Protein AF-A0A0D5LT72-F1 (afdb_monomer_lite)

Radius of gyration: 33.73 Å; chains: 1; bounding box: 56×40×97 Å

pLDDT: mean 81.68, std 14.75, range [47.44, 96.94]

Organism: Martelella endophytica (NCBI:txid1486262)

Sequence (125 aa):
MLRPLDLILILVMVATATVTYTIKYSAEATLDEVRKLDDQIALEENNIDLLKADEALLTQPARLGRLASHYSLELGLQPAEPEQIATLDQLPPIAPPPAVEDLPPLVAGEAPDGTDIVITGSVTP

Structure (mmCIF, N/CA/C/O backbone):
data_AF-A0A0D5LT72-F1
#
_entry.id   AF-A0A0D5LT72-F1
#
loop_
_atom_site.group_PDB
_atom_site.id
_atom_site.type_symbol
_atom_site.label_atom_id
_atom_site.label_alt_id
_atom_site.label_comp_id
_atom_site.label_asym_id
_atom_site.label_entity_id
_atom_site.label_seq_id
_atom_site.pdbx_PDB_ins_code
_atom_site.Cartn_x
_atom_site.Cartn_y
_atom_site.Cartn_z
_atom_site.occupancy
_atom_site.B_iso_or_equiv
_atom_site.auth_seq_id
_atom_site.auth_comp_id
_atom_site.auth_asym_id
_atom_site.auth_atom_id
_atom_site.pdbx_PDB_model_num
ATOM 1 N N . MET A 1 1 ? 31.826 -5.888 -58.057 1.00 58.31 1 MET A N 1
ATOM 2 C CA . MET A 1 1 ? 31.298 -6.540 -56.837 1.00 58.31 1 MET A CA 1
ATOM 3 C C . MET A 1 1 ? 31.913 -5.837 -55.633 1.00 58.31 1 MET A C 1
ATOM 5 O O . MET A 1 1 ? 33.114 -5.965 -55.429 1.00 58.31 1 MET A O 1
ATOM 9 N N . LEU A 1 2 ? 31.143 -5.021 -54.907 1.00 69.31 2 LEU A N 1
ATOM 10 C CA . LEU A 1 2 ? 31.635 -4.155 -53.824 1.00 69.31 2 LEU A CA 1
ATOM 11 C C . LEU A 1 2 ? 31.665 -4.910 -52.482 1.00 69.31 2 LEU A C 1
ATOM 13 O O . LEU A 1 2 ? 30.977 -4.551 -51.536 1.00 69.31 2 LEU A O 1
ATOM 17 N N . ARG A 1 3 ? 32.525 -5.935 -52.401 1.00 84.00 3 ARG A N 1
ATOM 18 C CA . ARG A 1 3 ? 32.771 -6.767 -51.204 1.00 84.00 3 ARG A CA 1
ATOM 19 C C . ARG A 1 3 ? 32.865 -5.992 -49.866 1.00 84.00 3 ARG A C 1
ATOM 21 O O . ARG A 1 3 ? 32.324 -6.498 -48.887 1.00 84.00 3 ARG A O 1
ATOM 28 N N . PRO A 1 4 ? 33.514 -4.807 -49.769 1.00 89.38 4 PRO A N 1
ATOM 29 C CA . PRO A 1 4 ? 33.566 -4.071 -48.500 1.00 89.38 4 PRO A CA 1
ATOM 30 C C . PRO A 1 4 ? 32.225 -3.442 -48.093 1.00 89.38 4 PRO A C 1
ATOM 32 O O . PRO A 1 4 ? 31.959 -3.312 -46.904 1.00 89.38 4 PRO A O 1
ATOM 35 N N . LEU A 1 5 ? 31.368 -3.077 -49.053 1.00 92.06 5 LEU A N 1
ATOM 36 C CA . LEU A 1 5 ? 30.049 -2.502 -48.772 1.00 92.06 5 LEU A CA 1
ATOM 37 C C . LEU A 1 5 ? 29.109 -3.561 -48.185 1.00 92.06 5 LEU A C 1
ATOM 39 O O . LEU A 1 5 ? 28.413 -3.280 -47.212 1.00 92.06 5 LEU A O 1
ATOM 43 N N . ASP A 1 6 ? 29.145 -4.783 -48.721 1.00 90.56 6 ASP A N 1
ATOM 44 C CA . ASP A 1 6 ? 28.349 -5.905 -48.208 1.00 90.56 6 ASP A CA 1
ATOM 45 C C . ASP A 1 6 ? 28.712 -6.227 -46.747 1.00 90.56 6 ASP A C 1
ATOM 47 O O . ASP A 1 6 ? 27.832 -6.453 -45.918 1.00 90.56 6 ASP A O 1
ATOM 51 N N . LEU A 1 7 ? 30.006 -6.173 -46.401 1.00 93.00 7 LEU A N 1
ATOM 52 C CA . LEU A 1 7 ? 30.482 -6.360 -45.026 1.00 93.00 7 LEU A CA 1
ATOM 53 C C . LEU A 1 7 ? 29.923 -5.285 -44.078 1.00 93.00 7 LEU A C 1
ATOM 55 O O . LEU A 1 7 ? 29.470 -5.604 -42.980 1.00 93.00 7 LEU A O 1
ATOM 59 N N . ILE A 1 8 ? 29.934 -4.018 -44.507 1.00 94.88 8 ILE A N 1
ATOM 60 C CA . ILE A 1 8 ? 29.390 -2.903 -43.721 1.00 94.88 8 ILE A CA 1
ATOM 61 C C . ILE A 1 8 ? 27.883 -3.081 -43.522 1.00 94.88 8 ILE A C 1
ATOM 63 O O . ILE A 1 8 ? 27.400 -2.914 -42.405 1.00 94.88 8 ILE A O 1
ATOM 67 N N . LEU A 1 9 ? 27.142 -3.462 -44.566 1.00 94.31 9 LEU A N 1
ATOM 68 C CA . LEU A 1 9 ? 25.699 -3.700 -44.470 1.00 94.31 9 LEU A CA 1
ATOM 69 C C . LEU A 1 9 ? 25.359 -4.810 -43.473 1.00 94.31 9 LEU A C 1
ATOM 71 O O . LEU A 1 9 ? 24.442 -4.644 -42.670 1.00 94.31 9 LEU A O 1
ATOM 75 N N . ILE A 1 10 ? 26.114 -5.911 -43.483 1.00 94.81 10 ILE A N 1
ATOM 76 C CA . ILE A 1 10 ? 25.938 -6.998 -42.511 1.00 94.81 10 ILE A CA 1
ATOM 77 C C . ILE A 1 10 ? 26.223 -6.496 -41.092 1.00 94.81 10 ILE A C 1
ATOM 79 O O . ILE A 1 10 ? 25.455 -6.784 -40.177 1.00 94.81 10 ILE A O 1
ATOM 83 N N . LEU A 1 11 ? 27.286 -5.711 -40.900 1.00 96.12 11 LEU A N 1
ATOM 84 C CA . LEU A 1 11 ? 27.618 -5.151 -39.589 1.00 96.12 11 LEU A CA 1
ATOM 85 C C . LEU A 1 11 ? 26.501 -4.233 -39.079 1.00 96.12 11 LEU A C 1
ATOM 87 O O . LEU A 1 11 ? 26.077 -4.369 -37.934 1.00 96.12 11 LEU A O 1
ATOM 91 N N . VAL A 1 12 ? 25.980 -3.351 -39.936 1.00 96.94 12 VAL A N 1
ATOM 92 C CA . VAL A 1 12 ? 24.853 -2.468 -39.602 1.00 96.94 12 VAL A CA 1
ATOM 93 C C . VAL A 1 12 ? 23.613 -3.284 -39.241 1.00 96.94 12 VAL A C 1
ATOM 95 O O . VAL A 1 12 ? 23.007 -3.026 -38.206 1.00 96.94 12 VAL A O 1
ATOM 98 N N . MET A 1 13 ? 23.273 -4.309 -40.028 1.00 96.81 13 MET A N 1
ATOM 99 C CA . MET A 1 13 ? 22.149 -5.204 -39.736 1.00 96.81 13 MET A CA 1
ATOM 100 C C . MET A 1 13 ? 22.288 -5.859 -38.354 1.00 96.81 13 MET A C 1
ATOM 102 O O . MET A 1 13 ? 21.341 -5.840 -37.565 1.00 96.81 13 MET A O 1
ATOM 106 N N . VAL A 1 14 ? 23.460 -6.424 -38.045 1.00 96.94 14 VAL A N 1
ATOM 107 C CA . VAL A 1 14 ? 23.719 -7.078 -36.752 1.00 96.94 14 VAL A CA 1
ATOM 108 C C . VAL A 1 14 ? 23.661 -6.066 -35.606 1.00 96.94 14 VAL A C 1
ATOM 110 O O . VAL A 1 14 ? 23.075 -6.359 -34.563 1.00 96.94 14 VAL A O 1
ATOM 113 N N . ALA A 1 15 ? 24.202 -4.861 -35.799 1.00 96.19 15 ALA A N 1
ATOM 114 C CA . ALA A 1 15 ? 24.135 -3.791 -34.809 1.00 96.19 15 ALA A CA 1
ATOM 115 C C . ALA A 1 15 ? 22.681 -3.399 -34.506 1.00 96.19 15 ALA A C 1
ATOM 117 O O . ALA A 1 15 ? 22.290 -3.358 -33.340 1.00 96.19 15 ALA A O 1
ATOM 118 N N . THR A 1 16 ? 21.854 -3.190 -35.535 1.00 96.06 16 THR A N 1
ATOM 119 C CA . THR A 1 16 ? 20.429 -2.874 -35.357 1.00 96.06 16 THR A CA 1
ATOM 120 C C . THR A 1 16 ? 19.690 -4.001 -34.638 1.00 96.06 16 THR A C 1
ATOM 122 O O . THR A 1 16 ? 18.979 -3.735 -33.672 1.00 96.06 16 THR A O 1
ATOM 125 N N . ALA A 1 17 ? 19.902 -5.257 -35.043 1.00 96.19 17 ALA A N 1
ATOM 126 C CA . ALA A 1 17 ? 19.278 -6.412 -34.398 1.00 96.19 17 ALA A CA 1
ATOM 127 C C . ALA A 1 17 ? 19.650 -6.517 -32.909 1.00 96.19 17 ALA A C 1
ATOM 129 O O . ALA A 1 17 ? 18.789 -6.778 -32.068 1.00 96.19 17 ALA A O 1
ATOM 130 N N . THR A 1 18 ? 20.918 -6.255 -32.582 1.00 94.69 18 THR A N 1
ATOM 131 C CA . THR A 1 18 ? 21.408 -6.273 -31.199 1.00 94.69 18 THR A CA 1
ATOM 132 C C . THR A 1 18 ? 20.733 -5.181 -30.371 1.00 94.69 18 THR A C 1
ATOM 134 O O . THR A 1 18 ? 20.202 -5.469 -29.302 1.00 94.69 18 THR A O 1
ATOM 137 N N . VAL A 1 19 ? 20.666 -3.947 -30.882 1.00 95.00 19 VAL A N 1
ATOM 138 C CA . VAL A 1 19 ? 19.999 -2.830 -30.190 1.00 95.00 19 VAL A CA 1
ATOM 139 C C . VAL A 1 19 ? 18.526 -3.149 -29.926 1.00 95.00 19 VAL A C 1
ATOM 141 O O . VAL A 1 19 ? 18.075 -3.052 -28.786 1.00 95.00 19 VAL A O 1
ATOM 144 N N . THR A 1 20 ? 17.779 -3.606 -30.933 1.00 95.12 20 THR A N 1
ATOM 145 C CA . THR A 1 20 ? 16.361 -3.955 -30.759 1.00 95.12 20 THR A CA 1
ATOM 146 C C . THR A 1 20 ? 16.160 -5.058 -29.720 1.00 95.12 20 THR A C 1
ATOM 148 O O . THR A 1 20 ? 15.261 -4.950 -28.885 1.00 95.12 20 THR A O 1
ATOM 151 N N . TYR A 1 21 ? 17.008 -6.091 -29.730 1.00 94.88 21 TYR A N 1
ATOM 152 C CA . TYR A 1 21 ? 16.943 -7.162 -28.739 1.00 94.88 21 TYR A CA 1
ATOM 153 C C . TYR A 1 21 ? 17.221 -6.647 -27.325 1.00 94.88 21 TYR A C 1
ATOM 155 O O . TYR A 1 21 ? 16.465 -6.959 -26.411 1.00 94.88 21 TYR A O 1
ATOM 163 N N . THR A 1 22 ? 18.256 -5.820 -27.142 1.00 90.81 22 THR A N 1
ATOM 164 C CA . THR A 1 22 ? 18.588 -5.268 -25.816 1.00 90.81 22 THR A CA 1
ATOM 165 C C . THR A 1 22 ? 17.455 -4.423 -25.239 1.00 90.81 22 THR A C 1
ATOM 167 O O . THR A 1 22 ? 17.122 -4.583 -24.069 1.00 90.81 22 THR A O 1
ATOM 170 N N . ILE A 1 23 ? 16.806 -3.593 -26.064 1.00 92.62 23 ILE A N 1
ATOM 171 C CA . ILE A 1 23 ? 15.659 -2.781 -25.640 1.00 92.62 23 ILE A CA 1
ATOM 172 C C . ILE A 1 23 ? 14.502 -3.686 -25.219 1.00 92.62 23 ILE A C 1
ATOM 174 O O . ILE A 1 23 ? 13.986 -3.539 -24.113 1.00 92.62 23 ILE A O 1
ATOM 178 N N . LYS A 1 24 ? 14.132 -4.660 -26.061 1.00 92.00 24 LYS A N 1
ATOM 179 C CA . LYS A 1 24 ? 13.061 -5.612 -25.745 1.00 92.00 24 LYS A CA 1
ATOM 180 C C . LYS A 1 24 ? 13.345 -6.364 -24.441 1.00 92.00 24 LYS A C 1
ATOM 182 O O . LYS A 1 24 ? 12.485 -6.415 -23.571 1.00 92.00 24 LYS A O 1
ATOM 187 N N . TYR A 1 25 ? 14.563 -6.875 -24.292 1.00 91.00 25 TYR A N 1
ATOM 188 C CA . TYR A 1 25 ? 14.977 -7.634 -23.118 1.00 91.00 25 TYR A CA 1
ATOM 189 C C . TYR A 1 25 ? 14.961 -6.785 -21.841 1.00 91.00 25 TYR A C 1
ATOM 191 O O . TYR A 1 25 ? 14.481 -7.237 -20.807 1.00 91.00 25 TYR A O 1
ATOM 199 N N . SER A 1 26 ? 15.431 -5.533 -21.909 1.00 83.62 26 SER A N 1
ATOM 200 C CA . SER A 1 26 ? 15.366 -4.615 -20.763 1.00 83.62 26 SER A CA 1
ATOM 201 C C . SER A 1 26 ? 13.928 -4.301 -20.348 1.00 83.62 26 SER A C 1
ATOM 203 O O . SER A 1 26 ? 13.632 -4.278 -19.159 1.00 83.62 26 SER A O 1
ATOM 205 N N . ALA A 1 27 ? 13.025 -4.127 -21.318 1.00 88.06 27 ALA A N 1
ATOM 206 C CA . ALA A 1 27 ? 11.621 -3.863 -21.041 1.00 88.06 27 ALA A CA 1
ATOM 207 C C . ALA A 1 27 ? 10.939 -5.074 -20.391 1.00 88.06 27 ALA A C 1
ATOM 209 O O . ALA A 1 27 ? 10.188 -4.907 -19.436 1.00 88.06 27 ALA A O 1
ATOM 210 N N . GLU A 1 28 ? 11.226 -6.286 -20.871 1.00 86.50 28 GLU A N 1
ATOM 211 C CA . GLU A 1 28 ? 10.711 -7.529 -20.285 1.00 86.50 28 GLU A CA 1
ATOM 212 C C . GLU A 1 28 ? 11.225 -7.733 -18.851 1.00 86.50 28 GLU A C 1
ATOM 214 O O . GLU A 1 28 ? 10.429 -8.029 -17.964 1.00 86.50 28 GLU A O 1
ATOM 219 N N . ALA A 1 29 ? 12.511 -7.470 -18.591 1.00 87.12 29 ALA A N 1
ATOM 220 C CA . ALA A 1 29 ? 13.085 -7.574 -17.249 1.00 87.12 29 ALA A CA 1
ATOM 221 C C . ALA A 1 29 ? 12.440 -6.600 -16.243 1.00 87.12 29 ALA A C 1
ATOM 223 O O . ALA A 1 29 ? 12.091 -7.001 -15.134 1.00 87.12 29 ALA A O 1
ATOM 224 N N . THR A 1 30 ? 12.241 -5.334 -16.627 1.00 83.19 30 THR A N 1
ATOM 225 C CA . THR A 1 30 ? 11.566 -4.350 -15.763 1.00 83.19 30 THR A CA 1
ATOM 226 C C . THR A 1 30 ? 10.090 -4.689 -15.559 1.00 83.19 30 THR A C 1
ATOM 228 O O . THR A 1 30 ? 9.552 -4.477 -14.477 1.00 83.19 30 THR A O 1
ATOM 231 N N . LEU A 1 31 ? 9.418 -5.237 -16.573 1.00 90.69 31 LEU A N 1
ATOM 232 C CA . LEU A 1 31 ? 8.008 -5.607 -16.474 1.00 90.69 31 LEU A CA 1
ATOM 233 C C . LEU A 1 31 ? 7.793 -6.757 -15.479 1.00 90.69 31 LEU A C 1
ATOM 235 O O . LEU A 1 31 ? 6.829 -6.728 -14.714 1.00 90.69 31 LEU A O 1
ATOM 239 N N . ASP A 1 32 ? 8.700 -7.732 -15.443 1.00 90.44 32 ASP A N 1
ATOM 240 C CA . ASP A 1 32 ? 8.658 -8.807 -14.448 1.00 90.44 32 ASP A CA 1
ATOM 241 C C . ASP A 1 32 ? 8.891 -8.287 -13.019 1.00 90.44 32 ASP A C 1
ATOM 243 O O . ASP A 1 32 ? 8.237 -8.749 -12.081 1.00 90.44 32 ASP A O 1
ATOM 247 N N . GLU A 1 33 ? 9.760 -7.289 -12.841 1.00 90.69 33 GLU A N 1
ATOM 248 C CA . GLU A 1 33 ? 9.958 -6.629 -11.545 1.00 90.69 33 GLU A CA 1
ATOM 249 C C . GLU A 1 33 ? 8.705 -5.873 -11.087 1.00 90.69 33 GLU A C 1
ATOM 251 O O . GLU A 1 33 ? 8.286 -6.028 -9.939 1.00 90.69 33 GLU A O 1
ATOM 256 N N . VAL A 1 34 ? 8.066 -5.121 -11.990 1.00 93.94 34 VAL A N 1
ATOM 257 C CA . VAL A 1 34 ? 6.808 -4.411 -11.704 1.00 93.94 34 VAL A CA 1
ATOM 258 C C . VAL A 1 34 ? 5.716 -5.391 -11.290 1.00 93.94 34 VAL A C 1
ATOM 260 O O . VAL A 1 34 ? 5.100 -5.196 -10.250 1.00 93.94 34 VAL A O 1
ATOM 263 N N . ARG A 1 35 ? 5.533 -6.493 -12.028 1.00 92.69 35 ARG A N 1
ATOM 264 C CA . ARG A 1 35 ? 4.549 -7.530 -11.668 1.00 92.69 35 ARG A CA 1
ATOM 265 C C . ARG A 1 35 ? 4.791 -8.096 -10.274 1.00 92.69 35 ARG A C 1
ATOM 267 O O . ARG A 1 35 ? 3.861 -8.230 -9.490 1.00 92.69 35 ARG A O 1
ATOM 274 N N . LYS A 1 36 ? 6.050 -8.394 -9.949 1.00 94.12 36 LYS A N 1
ATOM 275 C CA . LYS A 1 36 ? 6.417 -8.895 -8.623 1.00 94.12 36 LYS A CA 1
ATOM 276 C C . LYS A 1 36 ? 6.123 -7.864 -7.527 1.00 94.12 36 LYS A C 1
ATOM 278 O O . LYS A 1 36 ? 5.822 -8.249 -6.397 1.00 94.12 36 LYS A O 1
ATOM 283 N N . LEU A 1 37 ? 6.278 -6.575 -7.818 1.00 95.38 37 LEU A N 1
ATOM 284 C CA . LEU A 1 37 ? 5.961 -5.510 -6.874 1.00 95.38 37 LEU A CA 1
ATOM 285 C C . LEU A 1 37 ? 4.447 -5.357 -6.695 1.00 95.38 37 LEU A C 1
ATOM 287 O O . LEU A 1 37 ? 3.995 -5.288 -5.558 1.00 95.38 37 LEU A O 1
ATOM 291 N N . ASP A 1 38 ? 3.674 -5.392 -7.779 1.00 94.88 38 ASP A N 1
ATOM 292 C CA . ASP A 1 38 ? 2.209 -5.348 -7.733 1.00 94.88 38 ASP A CA 1
ATOM 293 C C . ASP A 1 38 ? 1.639 -6.517 -6.915 1.00 94.88 38 ASP A C 1
ATOM 295 O O . ASP A 1 38 ? 0.774 -6.314 -6.063 1.00 94.88 38 ASP A O 1
ATOM 299 N N . ASP A 1 39 ? 2.181 -7.727 -7.090 1.00 95.56 39 ASP A N 1
ATOM 300 C CA . ASP A 1 39 ? 1.790 -8.900 -6.300 1.00 95.56 39 ASP A CA 1
ATOM 301 C C . ASP A 1 39 ? 2.093 -8.716 -4.799 1.00 95.56 39 ASP A C 1
ATOM 303 O O . ASP A 1 39 ? 1.308 -9.128 -3.943 1.00 95.56 39 ASP A O 1
ATOM 307 N N . GLN A 1 40 ? 3.223 -8.080 -4.462 1.00 95.19 40 GLN A N 1
ATOM 308 C CA . GLN A 1 40 ? 3.572 -7.760 -3.073 1.00 95.19 40 GLN A CA 1
ATOM 309 C C . GLN A 1 40 ? 2.647 -6.692 -2.486 1.00 95.19 40 GLN A C 1
ATOM 311 O O . GLN A 1 40 ? 2.206 -6.841 -1.348 1.00 95.19 40 GLN A O 1
ATOM 316 N N . ILE A 1 41 ? 2.329 -5.647 -3.254 1.00 95.81 41 ILE A N 1
ATOM 317 C CA . ILE A 1 41 ? 1.401 -4.591 -2.836 1.00 95.81 41 ILE A CA 1
ATOM 318 C C . ILE A 1 41 ? 0.024 -5.193 -2.567 1.00 95.81 41 ILE A C 1
ATOM 320 O O . ILE A 1 41 ? -0.534 -4.964 -1.499 1.00 95.81 41 ILE A O 1
ATOM 324 N N . ALA A 1 42 ? -0.488 -6.028 -3.472 1.00 95.81 42 ALA A N 1
ATOM 325 C CA . ALA A 1 42 ? -1.776 -6.689 -3.289 1.00 95.81 42 ALA A CA 1
ATOM 326 C C . ALA A 1 42 ? -1.796 -7.579 -2.034 1.00 95.81 42 ALA A C 1
ATOM 328 O O . ALA A 1 42 ? -2.793 -7.627 -1.312 1.00 95.81 42 ALA A O 1
ATOM 329 N N . LEU A 1 43 ? -0.702 -8.288 -1.740 1.00 96.25 43 LEU A N 1
ATOM 330 C CA . LEU A 1 43 ? -0.592 -9.081 -0.515 1.00 96.25 43 LEU A CA 1
ATOM 331 C C . LEU A 1 43 ? -0.624 -8.197 0.740 1.00 96.25 43 LEU A C 1
ATOM 333 O O . LEU A 1 43 ? -1.328 -8.526 1.696 1.00 96.25 43 LEU A O 1
ATOM 337 N N . GLU A 1 44 ? 0.098 -7.079 0.728 1.00 95.50 44 GLU A N 1
ATOM 338 C CA . GLU A 1 44 ? 0.142 -6.152 1.859 1.00 95.50 44 GLU A CA 1
ATOM 339 C C . GLU A 1 44 ? -1.201 -5.439 2.068 1.00 95.50 44 GLU A C 1
ATOM 341 O O . GLU A 1 44 ? -1.657 -5.306 3.200 1.00 95.50 44 GLU A O 1
ATOM 346 N N . GLU A 1 45 ? -1.898 -5.058 0.995 1.00 95.81 45 GLU A N 1
ATOM 347 C CA . GLU A 1 45 ? -3.253 -4.496 1.067 1.00 95.81 45 GLU A CA 1
ATOM 348 C C . GLU A 1 45 ? -4.228 -5.458 1.757 1.00 95.81 45 GLU A C 1
ATOM 350 O O . GLU A 1 45 ? -4.962 -5.055 2.661 1.00 95.81 45 GLU A O 1
ATOM 355 N N . ASN A 1 46 ? -4.178 -6.749 1.412 1.00 94.75 46 ASN A N 1
ATOM 356 C CA . ASN A 1 46 ? -4.990 -7.768 2.082 1.00 94.75 46 ASN A CA 1
ATOM 357 C C . ASN A 1 46 ? -4.652 -7.896 3.579 1.00 94.75 46 ASN A C 1
ATOM 359 O O . ASN A 1 46 ? -5.544 -8.125 4.399 1.00 94.75 46 ASN A O 1
ATOM 363 N N . ASN A 1 47 ? -3.377 -7.747 3.949 1.00 95.19 47 ASN A N 1
ATOM 364 C CA . ASN A 1 47 ? -2.943 -7.766 5.346 1.00 95.19 47 ASN A CA 1
ATOM 365 C C . ASN A 1 47 ? -3.465 -6.540 6.112 1.00 95.19 47 ASN A C 1
ATOM 367 O O . ASN A 1 47 ? -4.032 -6.668 7.197 1.00 95.19 47 ASN A O 1
ATOM 371 N N . ILE A 1 48 ? -3.361 -5.352 5.516 1.00 95.81 48 ILE A N 1
ATOM 372 C CA . ILE A 1 48 ? -3.906 -4.117 6.086 1.00 95.81 48 ILE A CA 1
ATOM 373 C C . ILE A 1 48 ? -5.416 -4.243 6.308 1.00 95.81 48 ILE A C 1
ATOM 375 O O . ILE A 1 48 ? -5.919 -3.821 7.348 1.00 95.81 48 ILE A O 1
ATOM 379 N N . ASP A 1 49 ? -6.150 -4.828 5.366 1.00 95.62 49 ASP A N 1
ATOM 380 C CA . ASP A 1 49 ? -7.596 -4.997 5.508 1.00 95.62 49 ASP A CA 1
ATOM 381 C C . ASP A 1 49 ? -7.970 -5.990 6.615 1.00 95.62 49 ASP A C 1
ATOM 383 O O . ASP A 1 49 ? -8.937 -5.757 7.347 1.00 95.62 49 ASP A O 1
ATOM 387 N N . LEU A 1 50 ? -7.168 -7.039 6.816 1.00 94.62 50 LEU A N 1
ATOM 388 C CA . LEU A 1 50 ? -7.299 -7.916 7.979 1.00 94.62 50 LEU A CA 1
ATOM 389 C C . LEU A 1 50 ? -7.069 -7.142 9.288 1.00 94.62 50 LEU A C 1
ATOM 391 O O . LEU A 1 50 ? -7.884 -7.227 10.206 1.00 94.62 50 LEU A O 1
ATOM 395 N N . LEU A 1 51 ? -6.008 -6.335 9.357 1.00 95.44 51 LEU A N 1
ATOM 396 C CA . LEU A 1 51 ? -5.696 -5.526 10.539 1.00 95.44 51 LEU A CA 1
ATOM 397 C C . LE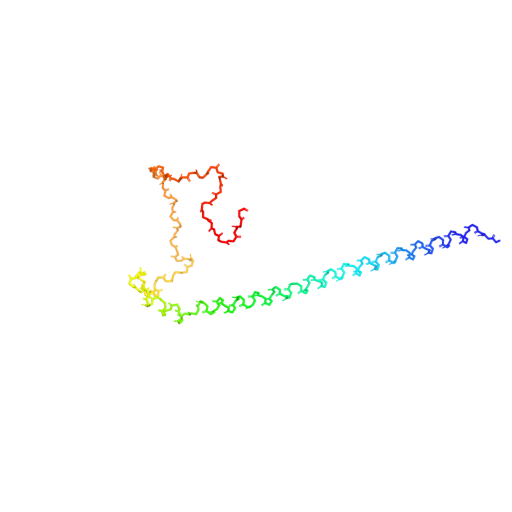U A 1 51 ? -6.778 -4.482 10.836 1.00 95.44 51 LEU A C 1
ATOM 399 O O . LEU A 1 51 ? -7.125 -4.279 11.996 1.00 95.44 51 LEU A O 1
ATOM 403 N N . LYS A 1 52 ? -7.366 -3.856 9.812 1.00 92.81 52 LYS A N 1
ATOM 404 C CA . LYS A 1 52 ? -8.514 -2.948 9.981 1.00 92.81 52 LYS A CA 1
ATOM 405 C C . LYS A 1 52 ? -9.741 -3.670 10.525 1.00 92.81 52 LYS A C 1
ATOM 407 O O . LYS A 1 52 ? -10.507 -3.081 11.285 1.00 92.81 52 LYS A O 1
ATOM 412 N N . ALA A 1 53 ? -9.960 -4.929 10.146 1.00 93.12 53 ALA A N 1
ATOM 413 C CA . ALA A 1 53 ? -11.051 -5.722 10.705 1.00 93.12 53 ALA A CA 1
ATOM 414 C C . ALA A 1 53 ? -10.833 -5.988 12.206 1.00 93.12 53 ALA A C 1
ATOM 416 O O . ALA A 1 53 ? -11.771 -5.857 13.000 1.00 93.12 53 ALA A O 1
ATOM 417 N N . ASP A 1 54 ? -9.595 -6.279 12.606 1.00 91.94 54 ASP A N 1
ATOM 418 C CA . ASP A 1 54 ? -9.220 -6.440 14.013 1.00 91.94 54 ASP A CA 1
ATOM 419 C C . ASP A 1 54 ? -9.318 -5.121 14.788 1.00 91.94 54 ASP A C 1
ATOM 421 O O . ASP A 1 54 ? -9.859 -5.087 15.897 1.00 91.94 54 ASP A O 1
ATOM 425 N N . GLU A 1 55 ? -8.870 -4.016 14.193 1.00 91.44 55 GLU A N 1
ATOM 426 C CA . GLU A 1 55 ? -9.039 -2.676 14.752 1.00 91.44 55 GLU A CA 1
ATOM 427 C C . GLU A 1 55 ? -10.522 -2.374 14.977 1.00 91.44 55 GLU A C 1
ATOM 429 O O . GLU A 1 55 ? -10.914 -1.976 16.079 1.00 91.44 55 GLU A O 1
ATOM 434 N N . ALA A 1 56 ? -11.365 -2.627 13.974 1.00 90.81 56 ALA A N 1
ATOM 435 C CA . ALA A 1 56 ? -12.804 -2.444 14.079 1.00 90.81 56 ALA A CA 1
ATOM 436 C C . ALA A 1 56 ? -13.382 -3.282 15.222 1.00 90.81 56 ALA A C 1
ATOM 438 O O . ALA A 1 56 ? -14.197 -2.773 15.984 1.00 90.81 56 ALA A O 1
ATOM 439 N N . LEU A 1 57 ? -12.943 -4.534 15.399 1.00 88.69 57 LEU A N 1
ATOM 440 C CA . LEU A 1 57 ? -13.364 -5.398 16.506 1.00 88.69 57 LEU A CA 1
ATOM 441 C C . LEU A 1 57 ? -12.932 -4.857 17.878 1.00 88.69 57 LEU A C 1
ATOM 443 O O . LEU A 1 57 ? -13.724 -4.857 18.828 1.00 88.69 57 LEU A O 1
ATOM 447 N N . LEU A 1 58 ? -11.690 -4.389 17.997 1.00 88.44 58 LEU A N 1
ATOM 448 C CA . LEU A 1 58 ? -11.129 -3.879 19.248 1.00 88.44 58 LEU A CA 1
ATOM 449 C C . LEU A 1 58 ? -11.767 -2.553 19.673 1.00 88.44 58 LEU A C 1
ATOM 451 O O . LEU A 1 58 ? -12.010 -2.362 20.870 1.00 88.44 58 LEU A O 1
ATOM 455 N N . THR A 1 59 ? -12.085 -1.692 18.705 1.00 89.00 59 THR A N 1
ATOM 456 C CA . THR A 1 59 ? -12.670 -0.354 18.896 1.00 89.00 59 THR A CA 1
ATOM 457 C C . THR A 1 59 ? -14.201 -0.345 18.932 1.00 89.00 59 THR A C 1
ATOM 459 O O . THR A 1 59 ? -14.810 0.717 19.064 1.00 89.00 59 THR A O 1
ATOM 462 N N . GLN A 1 60 ? -14.857 -1.513 18.894 1.00 90.06 60 GLN A N 1
ATOM 463 C CA . GLN A 1 60 ? -16.316 -1.604 18.996 1.00 90.06 60 GLN A CA 1
ATOM 464 C C . GLN A 1 60 ? -16.848 -0.867 20.242 1.00 90.06 60 GLN A C 1
ATOM 466 O O . GLN A 1 60 ? -16.499 -1.239 21.370 1.00 90.06 60 GLN A O 1
ATOM 471 N N . PRO A 1 61 ? -17.780 0.096 20.092 1.00 89.31 61 PRO A N 1
ATOM 472 C CA . PRO A 1 61 ? -18.260 0.919 21.205 1.00 89.31 61 PRO A CA 1
ATOM 473 C C . PRO A 1 61 ? -18.940 0.083 22.294 1.00 89.31 61 PRO A C 1
ATOM 475 O O . PRO A 1 61 ? -18.759 0.332 23.482 1.00 89.31 61 PRO A O 1
ATOM 478 N N . ALA A 1 62 ? -19.655 -0.980 21.909 1.00 88.94 62 ALA A N 1
ATOM 479 C CA . ALA A 1 62 ? -20.263 -1.909 22.859 1.00 88.94 62 ALA A CA 1
ATOM 480 C C . ALA A 1 62 ? -19.217 -2.645 23.719 1.00 88.94 62 ALA A C 1
ATOM 482 O O . ALA A 1 62 ? -19.462 -2.916 24.894 1.00 88.94 62 ALA A O 1
ATOM 483 N N . ARG A 1 63 ? -18.047 -2.974 23.155 1.00 91.88 63 ARG A N 1
ATOM 484 C CA . ARG A 1 63 ? -16.945 -3.617 23.884 1.00 91.88 63 ARG A CA 1
ATOM 485 C C . ARG A 1 63 ? -16.258 -2.620 24.814 1.00 91.88 63 ARG A C 1
ATOM 487 O O . ARG A 1 63 ? -16.053 -2.951 25.980 1.00 91.88 63 ARG A O 1
ATOM 494 N N . LEU A 1 64 ? -15.970 -1.415 24.322 1.00 89.06 64 LEU A N 1
ATOM 495 C CA . LEU A 1 64 ? -15.379 -0.335 25.116 1.00 89.06 64 LEU A CA 1
ATOM 496 C C . LEU A 1 64 ? -16.272 0.054 26.299 1.00 89.06 64 LEU A C 1
ATOM 498 O O . LEU A 1 64 ? -15.780 0.153 27.416 1.00 89.06 64 LEU A O 1
ATOM 502 N N . GLY A 1 65 ? -17.588 0.166 26.097 1.00 85.81 65 GLY A N 1
ATOM 503 C CA . GLY A 1 65 ? -18.540 0.449 27.174 1.00 85.81 65 GLY A CA 1
ATOM 504 C C . GLY A 1 65 ? -18.572 -0.636 28.256 1.00 85.81 65 GLY A C 1
ATOM 505 O O . GLY A 1 65 ? -18.577 -0.323 29.448 1.00 85.81 65 GLY A O 1
ATOM 506 N N . ARG A 1 66 ? -18.521 -1.921 27.865 1.00 88.06 66 ARG A N 1
ATOM 507 C CA . ARG A 1 66 ? -18.395 -3.033 28.828 1.00 88.06 66 ARG A CA 1
ATOM 508 C C . ARG A 1 66 ? -17.087 -2.960 29.612 1.00 88.06 66 ARG A C 1
ATOM 510 O O . ARG A 1 66 ? -17.105 -3.168 30.820 1.00 88.06 66 ARG A O 1
ATOM 517 N N . LEU A 1 67 ? -15.975 -2.659 28.942 1.00 87.94 67 LEU A N 1
ATOM 518 C CA . LEU A 1 67 ? -14.663 -2.561 29.577 1.00 87.94 67 LEU A CA 1
ATOM 519 C C . LEU A 1 67 ? -14.594 -1.374 30.549 1.00 87.94 67 LEU A C 1
ATOM 521 O O . LEU A 1 67 ? -14.179 -1.547 31.690 1.00 87.94 67 LEU A O 1
ATOM 525 N N . ALA A 1 68 ? -15.088 -0.205 30.137 1.00 87.75 68 ALA A N 1
ATOM 526 C CA . ALA A 1 68 ? -15.179 0.985 30.981 1.00 87.75 68 ALA A CA 1
ATOM 527 C C . ALA A 1 68 ? -16.060 0.752 32.219 1.00 87.75 68 ALA A C 1
ATOM 529 O O . ALA A 1 68 ? -15.720 1.197 33.310 1.00 87.75 68 ALA A O 1
ATOM 530 N N . SER A 1 69 ? -17.157 0.001 32.068 1.00 86.19 69 SER A N 1
ATOM 531 C CA . SER A 1 69 ? -18.019 -0.377 33.196 1.00 86.19 69 SER A CA 1
ATOM 532 C C . SER A 1 69 ? -17.334 -1.371 34.136 1.00 86.19 69 SER A C 1
ATOM 534 O O . SER A 1 69 ? -17.475 -1.268 35.348 1.00 86.19 69 SER A O 1
ATOM 536 N N . HIS A 1 70 ? -16.587 -2.335 33.592 1.00 89.94 70 HIS A N 1
ATOM 537 C CA . HIS A 1 70 ? -15.890 -3.345 34.388 1.00 89.94 70 HIS A CA 1
ATOM 538 C C . HIS A 1 70 ? -14.752 -2.745 35.226 1.00 89.94 70 HIS A C 1
ATOM 540 O O . HIS A 1 70 ? -14.586 -3.104 36.387 1.00 89.94 70 HIS A O 1
ATOM 546 N N . TYR A 1 71 ? -13.999 -1.803 34.657 1.00 88.06 71 TYR A N 1
ATOM 547 C CA . TYR A 1 71 ? -12.882 -1.128 35.324 1.00 88.06 71 TYR A CA 1
ATOM 548 C C . TYR A 1 71 ? -13.264 0.242 35.906 1.00 88.06 71 TYR A C 1
ATOM 550 O O . TYR A 1 71 ? -12.398 1.080 36.148 1.00 88.06 71 TYR A O 1
ATOM 558 N N . SER A 1 72 ? -14.553 0.492 36.160 1.00 84.81 72 SER A N 1
ATOM 559 C CA . SER A 1 72 ? -15.047 1.815 36.567 1.00 84.81 72 SER A CA 1
ATOM 560 C C . SER A 1 72 ? -14.416 2.334 37.864 1.00 84.81 72 SER A C 1
ATOM 562 O O . SER A 1 72 ? -14.262 3.540 38.029 1.00 84.81 72 SER A O 1
ATOM 564 N N . LEU A 1 73 ? -14.048 1.432 38.781 1.00 83.56 73 LEU A N 1
ATOM 565 C CA . LEU A 1 73 ? -13.459 1.774 40.079 1.00 83.56 73 LEU A CA 1
ATOM 566 C C . LEU A 1 73 ? -11.993 2.224 39.959 1.00 83.56 73 LEU A C 1
ATOM 568 O O . LEU A 1 73 ? -11.552 3.065 40.732 1.00 83.56 73 LEU A O 1
ATOM 572 N N . GLU A 1 74 ? -11.263 1.700 38.974 1.00 87.56 74 GLU A N 1
ATOM 573 C CA . GLU A 1 74 ? -9.864 2.059 38.706 1.00 87.56 74 GLU A CA 1
ATOM 574 C C . GLU A 1 74 ? -9.758 3.273 37.779 1.00 87.56 74 GLU A C 1
ATOM 576 O O . GLU A 1 74 ? -8.930 4.154 37.996 1.00 87.56 74 GLU A O 1
ATOM 581 N N . LEU A 1 75 ? -10.606 3.326 36.745 1.00 84.75 75 LEU A N 1
ATOM 582 C CA . LEU A 1 75 ? -10.542 4.344 35.696 1.00 84.75 75 LEU A CA 1
ATOM 583 C C . LEU A 1 75 ? -11.326 5.621 36.035 1.00 84.75 75 LEU A C 1
ATOM 585 O O . LEU A 1 75 ? -11.010 6.678 35.496 1.00 84.75 75 LEU A O 1
ATOM 589 N N . GLY A 1 76 ? -12.359 5.542 36.884 1.00 84.19 76 GLY A N 1
ATOM 590 C CA . GLY A 1 76 ? -13.150 6.708 37.302 1.00 84.19 76 GLY A CA 1
ATOM 591 C C . GLY A 1 76 ? -13.840 7.464 36.157 1.00 84.19 76 GLY A C 1
ATOM 592 O O . GLY A 1 76 ? -14.151 8.645 36.302 1.00 84.19 76 GLY A O 1
ATOM 593 N N . LEU A 1 77 ? -14.052 6.811 35.010 1.00 83.69 77 LEU A N 1
ATOM 594 C CA . LEU A 1 77 ? -14.603 7.441 33.810 1.00 83.69 77 LEU A CA 1
ATOM 595 C C . LEU A 1 77 ? -16.084 7.795 33.976 1.00 83.69 77 LEU A C 1
ATOM 597 O O . LEU A 1 77 ? -16.872 7.006 34.499 1.00 83.69 77 LEU A O 1
ATOM 601 N N . GLN A 1 78 ? -16.463 8.959 33.448 1.00 82.38 78 GLN A N 1
ATOM 602 C CA . GLN A 1 78 ? -17.850 9.407 33.337 1.00 82.38 78 GLN A CA 1
ATOM 603 C C . GLN A 1 78 ? -18.252 9.501 31.859 1.00 82.38 78 GLN A C 1
ATOM 605 O O . GLN A 1 78 ? -17.387 9.734 31.010 1.00 82.38 78 GLN A O 1
ATOM 610 N N . PRO A 1 79 ? -19.539 9.298 31.520 1.00 81.88 79 PRO A N 1
ATOM 611 C CA . PRO A 1 79 ? -20.029 9.550 30.171 1.00 81.88 79 PRO A CA 1
ATOM 612 C C . PRO A 1 79 ? -19.723 10.988 29.749 1.00 81.88 79 PRO A C 1
ATOM 614 O O . PRO A 1 79 ? -19.933 11.911 30.531 1.00 81.88 79 PRO A O 1
ATOM 617 N N . ALA A 1 80 ? -19.246 11.170 28.518 1.00 83.69 80 ALA A N 1
ATOM 618 C CA . ALA A 1 80 ? -19.011 12.501 27.979 1.00 83.69 80 ALA A CA 1
ATOM 619 C C . ALA A 1 80 ? -20.346 13.237 27.809 1.00 83.69 80 ALA A C 1
ATOM 621 O O . ALA A 1 80 ? -21.278 12.719 27.183 1.00 83.69 80 ALA A O 1
ATOM 622 N N . GLU A 1 81 ? -20.434 14.444 28.357 1.00 86.12 81 GLU A N 1
ATOM 623 C CA . GLU A 1 81 ? -21.581 15.316 28.137 1.00 86.12 81 GLU A CA 1
ATOM 624 C C . GLU A 1 81 ? -21.485 15.967 26.746 1.00 86.12 81 GLU A C 1
ATOM 626 O O . GLU A 1 81 ? -20.377 16.238 26.274 1.00 86.12 81 GLU A O 1
ATOM 631 N N . PRO A 1 82 ? -22.612 16.259 26.068 1.00 83.69 82 PRO A N 1
ATOM 632 C CA . PRO A 1 82 ? -22.591 16.853 24.728 1.00 83.69 82 PRO A CA 1
ATOM 633 C C . PRO A 1 82 ? -21.794 18.162 24.647 1.00 83.69 82 PRO A C 1
ATOM 635 O O . PRO A 1 82 ? -21.182 18.446 23.623 1.00 83.69 82 PRO A O 1
ATOM 638 N N . GLU A 1 83 ? -21.772 18.936 25.734 1.00 83.56 83 GLU A N 1
ATOM 639 C CA . GLU A 1 83 ? -21.050 20.210 25.837 1.00 83.56 83 GLU A CA 1
ATOM 640 C C . GLU A 1 83 ? -19.522 20.039 25.877 1.00 83.56 83 GLU A C 1
ATOM 642 O O . GLU A 1 83 ? -18.788 20.975 25.572 1.00 83.56 83 GLU A O 1
ATOM 647 N N . GLN A 1 84 ? -19.027 18.844 26.220 1.00 80.25 84 GLN A N 1
ATOM 648 C CA . GLN A 1 84 ? -17.595 18.527 26.274 1.00 80.25 84 GLN A CA 1
ATOM 649 C C . GLN A 1 84 ? -17.023 18.138 24.900 1.00 80.25 84 GLN A C 1
ATOM 651 O O . GLN A 1 84 ? -15.806 18.034 24.743 1.00 80.25 84 GLN A O 1
ATOM 656 N N . ILE A 1 85 ? -17.882 17.922 23.898 1.00 83.31 85 ILE A N 1
ATOM 657 C CA . ILE A 1 85 ? -17.477 17.604 22.527 1.00 83.31 85 ILE A CA 1
ATOM 658 C C . ILE A 1 85 ? -17.276 18.921 21.770 1.00 83.31 85 ILE A C 1
ATOM 660 O O . ILE A 1 85 ? -18.212 19.478 21.202 1.00 83.31 85 ILE A O 1
ATOM 664 N N . ALA A 1 86 ? -16.043 19.425 21.778 1.00 84.25 86 ALA A N 1
ATOM 665 C CA . ALA A 1 86 ? -15.683 20.672 21.110 1.00 84.25 86 ALA A CA 1
ATOM 666 C C . ALA A 1 86 ? -15.228 20.446 19.657 1.00 84.25 86 ALA A C 1
ATOM 668 O O . ALA A 1 86 ? -14.516 19.489 19.347 1.00 84.25 86 ALA A O 1
ATOM 669 N N . THR A 1 87 ? -15.604 21.366 18.769 1.00 82.56 87 THR A N 1
ATOM 670 C CA . THR A 1 87 ? -15.047 21.472 17.408 1.00 82.56 87 THR A CA 1
ATOM 671 C C . THR A 1 87 ? -13.786 22.351 17.428 1.00 82.56 87 THR A C 1
ATOM 673 O O . THR A 1 87 ? -13.557 23.093 18.380 1.00 82.56 87 THR A O 1
ATOM 676 N N . LEU A 1 88 ? -12.922 22.251 16.409 1.00 81.25 88 LEU A N 1
ATOM 677 C CA . LEU A 1 88 ? -11.601 22.905 16.383 1.00 81.25 88 LEU A CA 1
ATOM 678 C C . LEU A 1 88 ? -11.650 24.434 16.610 1.00 81.25 88 LEU A C 1
ATOM 680 O O . LEU A 1 88 ? -10.713 25.012 17.148 1.00 81.25 88 LEU A O 1
ATOM 684 N N . ASP A 1 89 ? -12.744 25.077 16.207 1.00 83.19 89 ASP A N 1
ATOM 685 C CA . ASP A 1 89 ? -13.050 26.506 16.355 1.00 83.19 89 ASP A CA 1
ATOM 686 C C . ASP A 1 89 ? -13.516 26.908 17.765 1.00 83.19 89 ASP A C 1
ATOM 688 O O . ASP A 1 89 ? -13.499 28.088 18.110 1.00 83.19 89 ASP A O 1
ATOM 692 N N . GLN A 1 90 ? -13.914 25.936 18.585 1.00 81.81 90 GLN A N 1
ATOM 693 C CA . GLN A 1 90 ? -14.355 26.118 19.970 1.00 81.81 90 GLN A CA 1
ATOM 694 C C . GLN A 1 90 ? -13.215 25.910 20.977 1.00 81.81 90 GLN A C 1
ATOM 696 O O . GLN A 1 90 ? -13.409 26.118 22.177 1.00 81.81 90 GLN A O 1
ATOM 701 N N . LEU A 1 91 ? -12.027 25.504 20.511 1.00 80.94 91 LEU A N 1
ATOM 702 C CA . LEU A 1 91 ? -10.863 25.365 21.376 1.00 80.94 91 LEU A CA 1
ATOM 703 C C . LEU A 1 91 ? -10.364 26.750 21.816 1.00 80.94 91 LEU A C 1
ATOM 705 O O . LEU A 1 91 ? -10.218 27.650 20.982 1.00 80.94 91 LEU A O 1
ATOM 709 N N . PRO A 1 92 ? -10.048 26.935 23.110 1.00 79.56 92 PRO A N 1
ATOM 710 C CA . PRO A 1 92 ? -9.371 28.140 23.551 1.00 79.56 92 PRO A CA 1
ATOM 711 C C . PRO A 1 92 ? -8.027 28.278 22.815 1.00 79.56 92 PRO A C 1
ATOM 713 O O . PRO A 1 92 ? -7.399 27.266 22.484 1.00 79.56 92 PRO A O 1
ATOM 716 N N . PRO A 1 93 ? -7.562 29.515 22.555 1.00 79.19 93 PRO A N 1
ATOM 717 C CA . PRO A 1 93 ? -6.244 29.726 21.974 1.00 79.19 93 PRO A CA 1
ATOM 718 C C . PRO A 1 93 ? -5.199 29.011 22.833 1.00 79.19 93 PRO A C 1
ATOM 720 O O . PRO A 1 93 ? -5.277 29.068 24.063 1.00 79.19 93 PRO A O 1
ATOM 723 N N . ILE A 1 94 ? -4.250 28.329 22.179 1.00 77.94 94 ILE A N 1
ATOM 724 C CA . ILE A 1 94 ? -3.141 27.633 22.844 1.00 77.94 94 ILE A CA 1
ATOM 725 C C . ILE A 1 94 ? -2.558 28.584 23.886 1.00 77.94 94 ILE A C 1
ATOM 727 O O . ILE A 1 94 ? -2.108 29.683 23.548 1.00 77.94 94 ILE A O 1
ATOM 731 N N . ALA A 1 95 ? -2.630 28.178 25.156 1.00 74.38 95 ALA A N 1
ATOM 732 C CA . ALA A 1 95 ? -2.039 28.949 26.233 1.00 74.38 95 ALA A CA 1
ATOM 733 C C . ALA A 1 95 ? -0.556 29.174 25.896 1.00 74.38 95 ALA A C 1
ATOM 735 O O . ALA A 1 95 ? 0.091 28.243 25.398 1.00 74.38 95 ALA A O 1
ATOM 736 N N . PRO A 1 96 ? -0.008 30.381 26.133 1.00 76.44 96 PRO A N 1
ATOM 737 C CA . PRO A 1 96 ? 1.426 30.598 26.029 1.00 76.44 96 PRO A CA 1
ATOM 738 C C . PRO A 1 96 ? 2.149 29.474 26.776 1.00 76.44 96 PRO A C 1
ATOM 740 O O . PRO A 1 96 ? 1.649 29.065 27.833 1.00 76.44 96 PRO A O 1
ATOM 743 N N . PRO A 1 97 ? 3.277 28.955 26.249 1.00 72.44 97 PRO A N 1
ATOM 744 C CA . PRO A 1 97 ? 4.050 27.964 26.981 1.00 72.44 97 PRO A CA 1
ATOM 745 C C . PRO A 1 97 ? 4.249 28.497 28.401 1.00 72.44 97 PRO A C 1
ATOM 747 O O . PRO A 1 97 ? 4.512 29.702 28.542 1.00 72.44 97 PRO A O 1
ATOM 750 N N . PRO A 1 98 ? 4.046 27.660 29.437 1.00 71.31 98 PRO A N 1
ATOM 751 C CA . PRO A 1 98 ? 4.264 28.107 30.801 1.00 71.31 98 PRO A CA 1
ATOM 752 C C . PRO A 1 98 ? 5.638 28.767 30.833 1.00 71.31 98 PRO A C 1
ATOM 754 O O . PRO A 1 98 ? 6.587 28.247 30.231 1.00 71.31 98 PRO A O 1
ATOM 757 N N . ALA A 1 99 ? 5.730 29.944 31.464 1.00 70.12 99 ALA A N 1
ATOM 758 C CA . ALA A 1 99 ? 7.036 30.477 31.816 1.00 70.12 99 ALA A CA 1
ATOM 759 C C . ALA A 1 99 ? 7.790 29.310 32.448 1.00 70.12 99 ALA A C 1
ATOM 761 O O . ALA A 1 99 ? 7.194 28.582 33.241 1.00 70.12 99 ALA A O 1
ATOM 762 N N . VAL A 1 100 ? 9.015 29.059 31.988 1.00 64.19 100 VAL A N 1
ATOM 763 C CA . VAL A 1 100 ? 9.896 28.04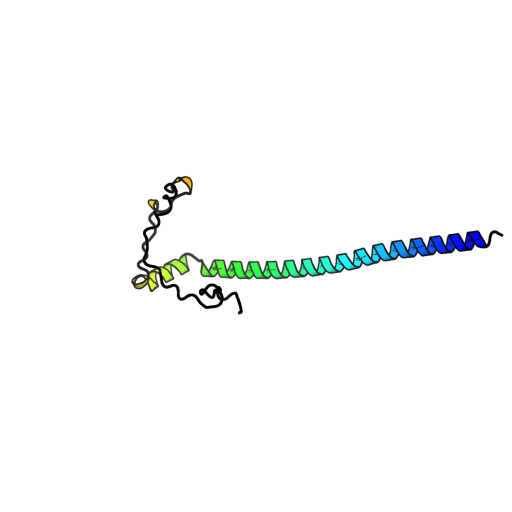8 32.569 1.00 64.19 100 VAL A CA 1
ATOM 764 C C . VAL A 1 100 ? 10.000 28.375 34.055 1.00 64.19 100 VAL A C 1
ATOM 766 O O . VAL A 1 100 ? 10.798 29.208 34.466 1.00 64.19 100 VAL A O 1
ATOM 769 N N . GLU A 1 101 ? 9.102 27.799 34.847 1.00 61.88 101 GLU A N 1
ATOM 770 C CA . GLU A 1 101 ? 9.266 27.667 36.274 1.00 61.88 101 GLU A CA 1
ATOM 771 C C . GLU A 1 101 ? 10.548 26.851 36.383 1.00 61.88 101 GLU A C 1
ATOM 773 O O . GLU A 1 101 ? 10.672 25.825 35.704 1.00 61.88 101 GLU A O 1
ATOM 778 N N . ASP A 1 102 ? 11.518 27.339 37.153 1.00 60.75 102 ASP A N 1
ATOM 779 C CA . ASP A 1 102 ? 12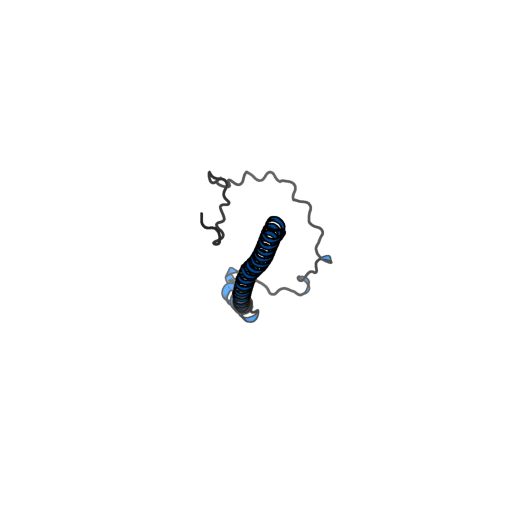.736 26.605 37.482 1.00 60.75 102 ASP A CA 1
ATOM 780 C C . ASP A 1 102 ? 12.333 25.344 38.261 1.00 60.75 102 ASP A C 1
ATOM 782 O O . ASP A 1 102 ? 12.402 25.274 39.491 1.00 60.75 102 ASP A O 1
ATOM 786 N N . LEU A 1 103 ? 11.827 24.344 37.540 1.00 56.97 103 LEU A N 1
ATOM 787 C CA . LEU A 1 103 ? 11.566 23.026 38.064 1.00 56.97 103 LEU A CA 1
ATOM 788 C C . LEU A 1 103 ? 12.930 22.504 38.516 1.00 56.97 103 LEU A C 1
ATOM 790 O O . LEU A 1 103 ? 13.882 22.545 37.727 1.00 56.97 103 LEU A O 1
ATOM 794 N N . PRO A 1 104 ? 13.063 22.034 39.772 1.00 62.47 104 PRO A N 1
ATOM 795 C CA . PRO A 1 104 ? 14.290 21.380 40.191 1.00 62.47 104 PRO A CA 1
ATOM 796 C C . PRO A 1 104 ? 14.589 20.290 39.160 1.00 62.47 104 PRO A C 1
ATOM 798 O O . PRO A 1 104 ? 13.642 19.623 38.730 1.00 62.47 104 PRO A O 1
ATOM 801 N N . PRO A 1 105 ? 15.854 20.145 38.724 1.00 56.22 105 PRO A N 1
ATOM 802 C CA . PRO A 1 105 ? 16.200 19.254 37.633 1.00 56.22 105 PRO A CA 1
ATOM 803 C C . PRO A 1 105 ? 15.578 17.899 37.927 1.00 56.22 105 PRO A C 1
ATOM 805 O O . PRO A 1 105 ? 15.919 17.246 38.917 1.00 56.22 105 PRO A O 1
ATOM 808 N N . LEU A 1 106 ? 14.606 17.520 37.095 1.00 55.38 106 LEU A N 1
ATOM 809 C CA . LEU A 1 106 ? 14.144 16.151 37.034 1.00 55.38 106 LEU A CA 1
ATOM 810 C C . LEU A 1 106 ? 15.421 15.366 36.785 1.00 55.38 106 LEU A C 1
ATOM 812 O O . LEU A 1 106 ? 16.056 15.536 35.746 1.00 55.38 106 LEU A O 1
ATOM 816 N N . VAL A 1 107 ? 15.843 14.583 37.775 1.00 55.22 107 VAL A N 1
ATOM 817 C CA . VAL A 1 107 ? 16.922 13.618 37.607 1.00 55.22 107 VAL A CA 1
ATOM 818 C C . VAL A 1 107 ? 16.350 12.539 36.693 1.00 55.22 107 VAL A C 1
ATOM 820 O O . VAL A 1 107 ? 15.961 11.459 37.129 1.00 55.22 107 VAL A O 1
ATOM 823 N N . ALA A 1 108 ? 16.218 12.876 35.411 1.00 51.34 108 ALA A N 1
ATOM 824 C CA . ALA A 1 108 ? 16.244 11.913 34.344 1.00 51.34 108 ALA A CA 1
ATOM 825 C C . ALA A 1 108 ? 17.606 11.251 34.508 1.00 51.34 108 ALA A C 1
ATOM 827 O O . ALA A 1 108 ? 18.64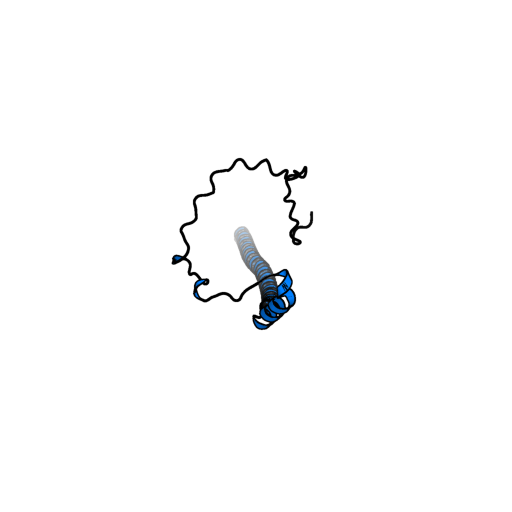3 11.898 34.361 1.00 51.34 108 ALA A O 1
ATOM 828 N N . GLY A 1 109 ? 17.605 10.000 34.961 1.00 49.94 109 GLY A N 1
ATOM 829 C CA . GLY A 1 109 ? 18.806 9.191 34.898 1.00 49.94 109 GLY A CA 1
ATOM 830 C C . GLY A 1 109 ? 19.224 9.166 33.439 1.00 49.94 109 GLY A C 1
ATOM 831 O O . GLY A 1 109 ? 18.572 8.517 32.626 1.00 49.94 109 GLY A O 1
ATOM 832 N N . GLU A 1 110 ? 20.247 9.944 33.105 1.00 47.44 110 GLU A N 1
ATOM 833 C CA . GLU A 1 110 ? 20.814 9.966 31.772 1.00 47.44 110 GLU A CA 1
ATOM 834 C C . GLU A 1 110 ? 21.431 8.589 31.537 1.00 47.44 110 GLU A C 1
ATOM 836 O O . GLU A 1 110 ? 22.423 8.210 32.167 1.00 47.44 110 GLU A O 1
ATOM 841 N N . ALA A 1 111 ? 20.775 7.788 30.698 1.00 51.28 111 ALA A N 1
ATOM 842 C CA . ALA A 1 111 ? 21.365 6.562 30.202 1.00 51.28 111 ALA A CA 1
ATOM 843 C C . ALA A 1 111 ? 22.602 6.955 29.372 1.00 51.28 111 ALA A C 1
ATOM 845 O O . ALA A 1 111 ? 22.508 7.876 28.558 1.00 51.28 111 ALA A O 1
ATOM 846 N N . PRO A 1 112 ? 23.754 6.285 29.550 1.00 55.53 112 PRO A N 1
ATOM 847 C CA . PRO A 1 112 ? 25.051 6.750 29.049 1.00 55.53 112 PRO A CA 1
ATOM 848 C C . PRO A 1 112 ? 25.204 6.808 27.515 1.00 55.53 112 PRO A C 1
ATOM 850 O O . PRO A 1 112 ? 26.292 7.131 27.054 1.00 55.53 112 PRO A O 1
ATOM 853 N N . ASP A 1 113 ? 24.150 6.532 26.738 1.00 59.03 113 ASP A N 1
ATOM 854 C CA . ASP A 1 113 ? 24.201 6.402 25.274 1.00 59.03 113 ASP A CA 1
ATOM 855 C C . ASP A 1 113 ? 23.085 7.153 24.511 1.00 59.03 113 ASP A C 1
ATOM 857 O O . ASP A 1 113 ? 22.862 6.902 23.329 1.00 59.03 113 ASP A O 1
ATOM 861 N N . GLY A 1 114 ? 22.376 8.097 25.145 1.00 56.31 114 GLY A N 1
ATOM 862 C CA . GLY A 1 114 ? 21.488 9.032 24.426 1.00 56.31 114 GLY A CA 1
ATOM 863 C C . GLY A 1 114 ? 20.292 8.399 23.697 1.00 56.31 114 GLY A C 1
ATOM 864 O O . GLY A 1 114 ? 19.716 9.022 22.806 1.00 56.31 114 GLY A O 1
ATOM 865 N N . THR A 1 115 ? 19.909 7.174 24.059 1.00 56.06 115 THR A N 1
ATOM 866 C CA . THR A 1 115 ? 18.699 6.514 23.561 1.00 56.06 115 THR A CA 1
ATOM 867 C C . THR A 1 115 ? 17.543 6.710 24.535 1.00 56.06 115 THR A C 1
ATOM 869 O O . THR A 1 115 ? 17.709 6.658 25.754 1.00 56.06 115 THR A O 1
ATOM 872 N N . ASP A 1 116 ? 16.371 6.989 23.966 1.00 50.94 116 ASP A N 1
ATOM 873 C CA . ASP A 1 116 ? 15.125 7.207 24.691 1.00 50.94 116 ASP A CA 1
ATOM 874 C C . ASP A 1 116 ? 14.797 5.978 25.561 1.00 50.94 116 ASP A C 1
ATOM 876 O O . ASP A 1 116 ? 14.846 4.838 25.098 1.00 50.94 116 ASP A O 1
ATOM 880 N N . ILE A 1 117 ? 14.483 6.199 26.839 1.00 55.75 117 ILE A N 1
ATOM 881 C CA . ILE A 1 117 ? 14.286 5.128 27.838 1.00 55.75 117 ILE A CA 1
ATOM 882 C C . ILE A 1 117 ? 12.956 4.386 27.601 1.00 55.75 117 ILE A C 1
ATOM 884 O O . ILE A 1 117 ? 12.689 3.334 28.189 1.00 55.75 117 ILE A O 1
ATOM 888 N N . VAL A 1 118 ? 12.096 4.938 26.739 1.00 57.28 118 VAL A N 1
ATOM 889 C CA . VAL A 1 118 ? 10.799 4.368 26.385 1.00 57.28 118 VAL A CA 1
ATOM 890 C C . VAL A 1 11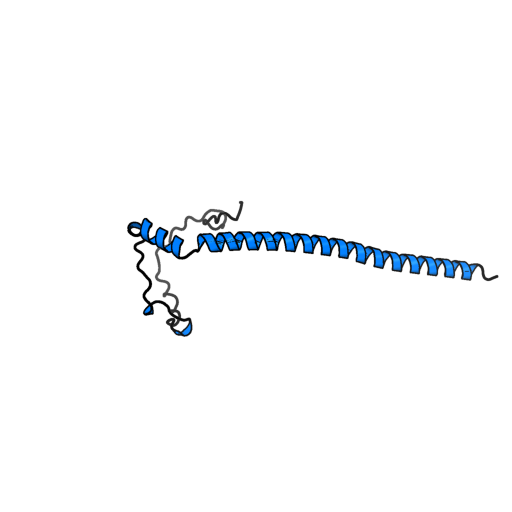8 ? 10.966 3.410 25.208 1.00 57.28 118 VAL A C 1
ATOM 892 O O . VAL A 1 118 ? 10.832 3.770 24.040 1.00 57.28 118 VAL A O 1
ATOM 895 N N . ILE A 1 119 ? 11.219 2.144 25.537 1.00 51.34 119 ILE A N 1
ATOM 896 C CA . ILE A 1 119 ? 11.175 1.033 24.584 1.00 51.34 119 ILE A CA 1
ATOM 897 C C . ILE A 1 119 ? 9.713 0.832 24.161 1.00 51.34 119 ILE A C 1
ATOM 899 O O . ILE A 1 119 ? 8.944 0.121 24.810 1.00 51.34 119 ILE A O 1
ATOM 903 N N . THR A 1 120 ? 9.306 1.474 23.066 1.00 63.59 120 THR A N 1
ATOM 904 C CA . THR A 1 120 ? 8.127 1.028 22.317 1.00 63.59 120 THR A CA 1
ATOM 905 C C . THR A 1 120 ? 8.509 -0.277 21.618 1.00 63.59 120 THR A C 1
ATOM 907 O O . THR A 1 120 ? 9.591 -0.387 21.046 1.00 63.59 120 THR A O 1
ATOM 910 N N . GLY A 1 121 ? 7.671 -1.313 21.729 1.00 54.97 121 GLY A N 1
ATOM 911 C CA . GLY A 1 121 ? 8.013 -2.697 21.355 1.00 54.97 121 GLY A CA 1
ATOM 912 C C 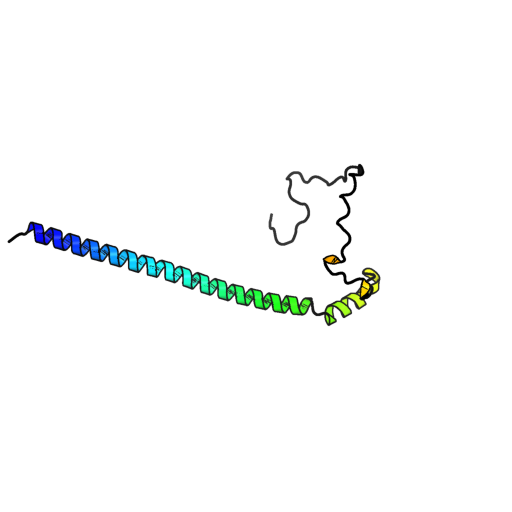. GLY A 1 121 ? 8.321 -2.954 19.871 1.00 54.97 121 GLY A C 1
ATOM 913 O O . GLY A 1 121 ? 8.389 -4.109 19.465 1.00 54.97 121 GLY A O 1
ATOM 914 N N . SER A 1 122 ? 8.475 -1.908 19.059 1.00 55.81 122 SER A N 1
ATOM 915 C CA . SER A 1 122 ? 8.768 -1.956 17.627 1.00 55.81 122 SER A CA 1
ATOM 916 C C . SER A 1 122 ? 10.231 -1.671 17.269 1.00 55.81 122 SER A C 1
ATOM 918 O O . SER A 1 122 ? 10.572 -1.756 16.091 1.00 55.81 122 SER A O 1
ATOM 920 N N . VAL A 1 123 ? 11.116 -1.386 18.233 1.00 59.66 123 VAL A N 1
ATOM 921 C CA . VAL A 1 123 ? 12.558 -1.249 17.964 1.00 59.66 123 VAL A CA 1
ATOM 922 C C . VAL A 1 123 ? 13.360 -2.286 18.749 1.00 59.66 123 VAL A C 1
ATOM 924 O O . VAL A 1 123 ? 13.289 -2.376 19.972 1.00 59.66 123 VAL A O 1
ATOM 927 N N . THR A 1 124 ? 14.081 -3.130 18.010 1.00 51.69 124 THR A N 1
ATOM 928 C CA . THR A 1 124 ? 15.062 -4.087 18.548 1.00 51.69 124 THR A CA 1
ATOM 929 C C . THR A 1 124 ? 16.394 -3.334 18.692 1.00 51.69 124 THR A C 1
ATOM 931 O O . THR A 1 124 ? 16.666 -2.520 17.807 1.00 51.69 124 THR A O 1
ATOM 934 N N . PRO A 1 125 ? 17.163 -3.530 19.781 1.00 56.47 125 PRO A N 1
ATOM 935 C CA . PRO A 1 125 ? 18.369 -2.749 20.083 1.00 56.47 125 PRO A CA 1
ATOM 936 C C . PRO A 1 125 ? 19.438 -2.788 18.988 1.00 56.47 125 PRO A C 1
ATOM 938 O O . PRO A 1 125 ? 19.541 -3.825 18.289 1.00 56.47 125 PRO A O 1
#

Secondary structure (DSSP, 8-state):
--HHHHHHHHHHHHHHHHHHHHHHHHHHHHHHHHHHHHHHHHHHHHHHHHHHHHHHHHT-HHHHHHHHHHTHHHH---PPPGGG---GGGSPPPPPPPP------------TT---S---TT---

Foldseek 3Di:
DCVVVVVVVVVVVVVVVVVVVVVVVVVVVVVVVVVVVVVVVVVVVVVVVVVVVVVCVVPPPVVVVVVCVVCCVPPVDDDDDPVNDDDPVRDDPDDDDPDPPPDPPPPPVPDPPPDDPDPPVPDDD

InterPro domains:
  IPR061217 Putative cell division protein FtsL, alphaproteobacteria [NF049847] (3-85)